Protein AF-A0A2Z6PF03-F1 (afdb_monomer_lite)

pLDDT: mean 92.99, std 9.48, range [59.25, 98.56]

Structure (mmCIF, N/CA/C/O backbone):
data_AF-A0A2Z6PF03-F1
#
_entry.id   AF-A0A2Z6PF03-F1
#
loop_
_atom_site.group_PDB
_atom_site.id
_atom_site.type_symbol
_atom_site.label_atom_id
_atom_site.label_alt_id
_atom_site.label_comp_id
_atom_site.label_asym_id
_atom_site.label_entity_id
_atom_site.label_seq_id
_atom_site.pdbx_PDB_ins_code
_atom_site.Cartn_x
_atom_site.Cartn_y
_atom_site.Cartn_z
_atom_site.occupancy
_atom_site.B_iso_or_equiv
_atom_site.auth_seq_id
_atom_site.auth_comp_id
_atom_site.auth_asym_id
_atom_site.auth_atom_id
_atom_site.pdbx_PDB_model_num
ATOM 1 N N . MET A 1 1 ? -6.553 -1.591 -19.012 1.00 59.25 1 MET A N 1
ATOM 2 C CA . MET A 1 1 ? -6.818 -0.395 -18.174 1.00 59.25 1 MET A CA 1
ATOM 3 C C . MET A 1 1 ? -8.298 -0.051 -18.043 1.00 59.25 1 MET A C 1
ATOM 5 O O . MET A 1 1 ? -8.667 0.487 -17.013 1.00 59.25 1 MET A O 1
ATOM 9 N N . GLU A 1 2 ? -9.143 -0.339 -19.035 1.00 63.81 2 GLU A N 1
ATOM 10 C CA . GLU A 1 2 ? -10.558 0.073 -19.039 1.00 6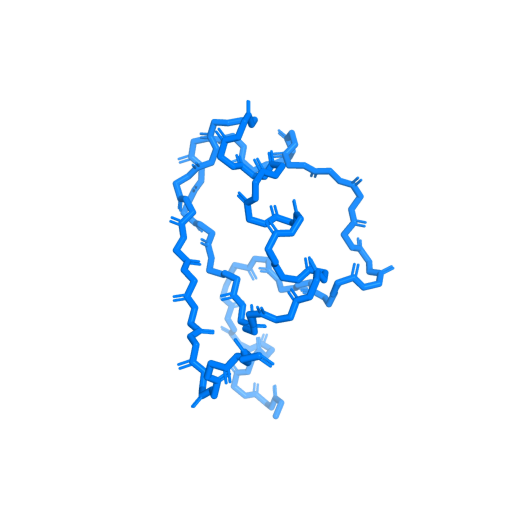3.81 2 GLU A CA 1
ATOM 11 C C . GLU A 1 2 ? -11.352 -0.402 -17.805 1.00 63.81 2 GLU A C 1
ATOM 13 O O . GLU A 1 2 ? -12.007 0.400 -17.153 1.00 63.81 2 GLU A O 1
ATOM 18 N N . ARG A 1 3 ? -11.162 -1.659 -17.381 1.00 77.56 3 ARG A N 1
ATOM 19 C CA . ARG A 1 3 ? -11.775 -2.216 -16.156 1.00 77.56 3 ARG A CA 1
ATOM 20 C C . ARG A 1 3 ? -11.223 -1.657 -14.841 1.00 77.56 3 ARG A C 1
ATOM 22 O O . ARG A 1 3 ? -11.888 -1.730 -13.817 1.00 77.56 3 ARG A O 1
ATOM 29 N N . LEU A 1 4 ? -10.003 -1.119 -14.857 1.00 84.94 4 LEU A N 1
ATOM 30 C CA . LEU A 1 4 ? -9.402 -0.515 -13.666 1.00 84.94 4 LEU A CA 1
ATOM 31 C C . LEU A 1 4 ? -10.002 0.874 -13.409 1.00 84.94 4 LEU A C 1
ATOM 33 O O . LEU A 1 4 ? -10.145 1.275 -12.264 1.00 84.94 4 LEU A O 1
ATOM 37 N N . LYS A 1 5 ? -10.415 1.576 -14.476 1.00 85.62 5 LYS A N 1
ATOM 38 C CA . LYS A 1 5 ? -11.101 2.873 -14.386 1.00 85.62 5 LYS A CA 1
ATOM 39 C C . LYS A 1 5 ? -12.515 2.767 -13.808 1.00 85.62 5 LYS A C 1
ATOM 41 O O . LYS A 1 5 ? -13.006 3.744 -13.264 1.00 85.62 5 LYS A O 1
ATOM 46 N N . SER A 1 6 ? -13.163 1.607 -13.933 1.00 91.94 6 SER A N 1
ATOM 47 C CA . SER A 1 6 ? -14.480 1.344 -13.341 1.00 91.94 6 SER A CA 1
ATOM 48 C C . SER A 1 6 ? -14.411 0.828 -11.902 1.00 91.94 6 SER A C 1
ATOM 50 O O . SER A 1 6 ? -15.453 0.552 -11.313 1.00 91.94 6 SER A O 1
ATOM 52 N N . PHE A 1 7 ? -13.212 0.637 -11.339 1.00 92.94 7 PHE A N 1
ATOM 53 C CA . PHE A 1 7 ? -13.085 0.255 -9.938 1.00 92.94 7 PHE A CA 1
ATOM 54 C C . PHE A 1 7 ? -13.537 1.435 -9.061 1.00 92.94 7 PHE A C 1
ATOM 56 O O . PHE A 1 7 ? -13.005 2.531 -9.223 1.00 92.94 7 PHE A O 1
ATOM 63 N N . PRO A 1 8 ? -14.511 1.244 -8.153 1.00 92.69 8 PRO A N 1
ATOM 64 C CA . PRO A 1 8 ? -15.061 2.345 -7.363 1.00 92.69 8 PRO A CA 1
ATOM 65 C C . PRO A 1 8 ? -14.097 2.849 -6.279 1.00 92.69 8 PRO A C 1
ATOM 67 O O . PRO A 1 8 ? -14.289 3.941 -5.753 1.00 92.69 8 PRO A O 1
ATOM 70 N N . GLY A 1 9 ? -13.081 2.055 -5.925 1.00 93.25 9 GLY A N 1
ATOM 71 C CA . GLY A 1 9 ? -12.061 2.437 -4.955 1.00 93.25 9 GLY A CA 1
ATOM 72 C C . GLY A 1 9 ? -10.904 3.224 -5.571 1.00 93.25 9 GLY A C 1
ATOM 73 O O . GLY A 1 9 ? -10.783 3.394 -6.785 1.00 93.25 9 GLY A O 1
ATOM 74 N N . LYS A 1 10 ? -10.001 3.686 -4.706 1.00 93.69 10 LYS A N 1
ATOM 75 C CA . LYS A 1 10 ? -8.810 4.432 -5.116 1.00 93.69 10 LYS A CA 1
ATOM 76 C C . LYS A 1 10 ? -7.795 3.498 -5.782 1.00 93.69 10 LYS A C 1
ATOM 78 O O . LYS A 1 10 ? -7.468 2.444 -5.244 1.00 93.69 10 LYS A O 1
ATOM 83 N N . VAL A 1 11 ? -7.257 3.910 -6.929 1.00 95.62 11 VAL A N 1
ATOM 84 C CA . VAL A 1 11 ? -6.164 3.210 -7.621 1.00 95.62 11 VAL A CA 1
ATOM 85 C C . VAL A 1 11 ? -4.976 4.153 -7.737 1.00 95.62 11 VAL A C 1
ATOM 87 O O . VAL A 1 11 ? -5.103 5.249 -8.280 1.00 95.62 11 VAL A O 1
ATOM 90 N N . ILE A 1 12 ? -3.818 3.733 -7.226 1.00 95.56 12 ILE A N 1
ATOM 91 C CA . ILE A 1 12 ? -2.593 4.539 -7.194 1.00 95.56 12 ILE A CA 1
ATOM 92 C C . ILE A 1 12 ? -1.421 3.672 -7.651 1.00 95.56 12 ILE A C 1
ATOM 94 O O . ILE A 1 12 ? -1.286 2.530 -7.220 1.00 95.56 12 ILE A O 1
ATOM 98 N N . HIS A 1 13 ? -0.567 4.214 -8.519 1.00 96.25 13 HIS A N 1
ATOM 99 C CA . HIS A 1 13 ? 0.730 3.611 -8.831 1.00 96.25 13 HIS A CA 1
ATOM 100 C C 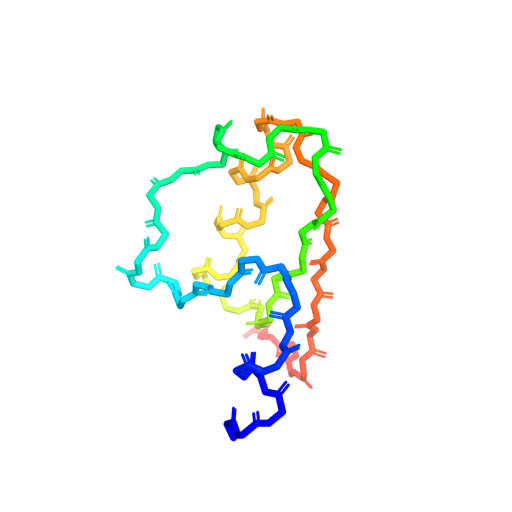. HIS A 1 13 ? 1.748 3.966 -7.739 1.00 96.25 13 HIS A C 1
ATOM 102 O O . HIS A 1 13 ? 1.664 5.054 -7.178 1.00 96.25 13 HIS A O 1
ATOM 108 N N . SER A 1 14 ? 2.743 3.117 -7.471 1.00 97.06 14 SER A N 1
ATOM 109 C CA . SER A 1 14 ? 3.730 3.330 -6.394 1.00 97.06 14 SER A CA 1
ATOM 110 C C . SER A 1 14 ? 4.385 4.719 -6.415 1.00 97.06 14 SER A C 1
ATOM 112 O O . SER A 1 14 ? 4.542 5.337 -5.371 1.00 97.06 14 SER A O 1
ATOM 114 N N . THR A 1 15 ? 4.663 5.271 -7.599 1.00 97.00 15 THR A N 1
ATOM 115 C CA . THR A 1 15 ? 5.217 6.630 -7.783 1.00 97.00 15 THR A CA 1
ATOM 116 C C . THR A 1 15 ? 4.319 7.764 -7.270 1.00 97.00 15 THR A C 1
ATOM 118 O O . THR A 1 15 ? 4.783 8.889 -7.117 1.00 97.00 15 THR A O 1
ATOM 121 N N . GLY A 1 16 ? 3.028 7.502 -7.063 1.00 96.38 16 GLY A N 1
ATOM 122 C CA . GLY A 1 16 ? 2.055 8.440 -6.502 1.00 96.38 16 GLY A CA 1
ATOM 123 C C . GLY A 1 16 ? 1.667 8.140 -5.053 1.00 96.38 16 GLY A C 1
ATOM 124 O O . GLY A 1 16 ? 0.897 8.906 -4.473 1.00 96.38 16 GLY A O 1
ATOM 125 N N . PHE A 1 17 ? 2.163 7.045 -4.468 1.00 97.31 17 PHE A N 1
ATOM 126 C CA . PHE A 1 17 ? 1.946 6.735 -3.059 1.00 97.31 17 PHE A CA 1
ATOM 127 C C . PHE A 1 17 ? 2.765 7.692 -2.186 1.00 97.31 17 PHE A C 1
ATOM 129 O O . PHE A 1 17 ? 3.926 7.968 -2.481 1.00 97.31 17 PHE A O 1
ATOM 136 N N . LYS A 1 18 ? 2.155 8.217 -1.119 1.00 96.19 18 LYS A N 1
ATOM 137 C CA . LYS A 1 18 ? 2.813 9.167 -0.207 1.00 96.19 18 LYS A CA 1
ATOM 138 C C . LYS A 1 18 ? 3.064 8.575 1.171 1.00 96.19 18 LYS A C 1
ATOM 140 O O . LYS A 1 18 ? 4.164 8.718 1.689 1.00 96.19 18 LYS A O 1
ATOM 145 N N . ASN A 1 19 ? 2.029 8.007 1.783 1.00 95.81 19 ASN A N 1
ATOM 146 C CA . ASN A 1 19 ? 2.101 7.257 3.034 1.00 95.81 19 ASN A CA 1
ATOM 147 C C . ASN A 1 19 ? 0.767 6.538 3.301 1.00 95.81 19 ASN A C 1
ATOM 149 O O . ASN A 1 19 ? -0.259 6.861 2.701 1.00 95.81 19 ASN A O 1
ATOM 153 N N . GLY A 1 20 ? 0.783 5.599 4.243 1.00 96.75 20 GLY A N 1
ATOM 154 C CA . GLY A 1 20 ? -0.328 4.730 4.601 1.00 96.75 20 GLY A CA 1
ATOM 155 C C . GLY A 1 20 ? -1.422 5.390 5.441 1.00 96.75 20 GLY A C 1
ATOM 156 O O . GLY A 1 20 ? -2.485 4.798 5.601 1.00 96.75 20 GLY A O 1
ATOM 157 N N . LYS A 1 21 ? -1.212 6.608 5.968 1.00 97.00 21 LYS A N 1
ATOM 158 C CA . LYS A 1 21 ? -2.155 7.262 6.904 1.00 97.00 21 LYS A CA 1
ATOM 159 C C . LYS A 1 21 ? -3.542 7.475 6.311 1.00 97.00 21 LYS A C 1
ATOM 161 O O . LYS A 1 21 ? -4.525 7.453 7.042 1.00 97.00 21 LYS A O 1
ATOM 166 N N . GLU A 1 22 ? -3.620 7.685 4.999 1.00 95.81 22 GLU A N 1
ATOM 167 C CA . GL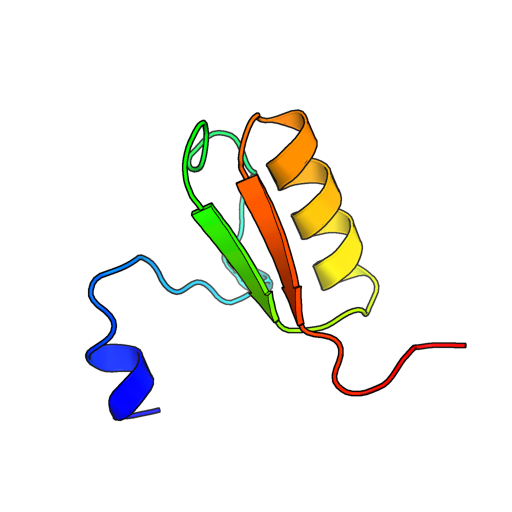U A 1 22 ? -4.892 7.887 4.298 1.00 95.81 22 GLU A CA 1
ATOM 168 C C . GLU A 1 22 ? -5.725 6.603 4.141 1.00 95.81 22 GLU A C 1
ATOM 170 O O . GLU A 1 22 ? -6.866 6.679 3.700 1.00 95.81 22 GLU A O 1
ATOM 175 N N . PHE A 1 23 ? -5.175 5.440 4.508 1.00 97.62 23 PHE A N 1
ATOM 176 C CA . PHE A 1 23 ? -5.807 4.127 4.345 1.00 97.62 23 PHE A CA 1
ATOM 177 C C . PHE A 1 23 ? -6.097 3.425 5.673 1.00 97.62 23 PHE A C 1
ATOM 179 O O . PHE A 1 23 ? -6.272 2.206 5.711 1.00 97.62 23 PHE A O 1
ATOM 186 N N . LYS A 1 24 ? -6.112 4.164 6.784 1.00 97.94 24 LYS A N 1
ATOM 187 C CA . LYS A 1 24 ? -6.435 3.589 8.088 1.00 97.94 24 LYS A CA 1
ATOM 188 C C . LYS A 1 24 ? -7.808 2.905 8.040 1.00 97.94 24 LYS A C 1
ATOM 190 O O . LYS A 1 24 ? -8.761 3.480 7.529 1.00 97.94 24 LYS A O 1
ATOM 195 N N . ASP A 1 25 ? -7.886 1.688 8.575 1.00 98.06 25 ASP A N 1
ATOM 196 C CA . ASP A 1 25 ? -9.075 0.824 8.630 1.00 98.06 25 ASP A CA 1
ATOM 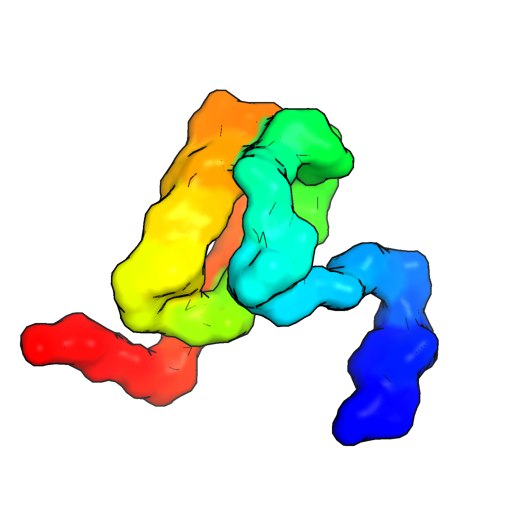197 C C . ASP A 1 25 ? -9.605 0.321 7.262 1.00 98.06 25 ASP A C 1
ATOM 199 O O . ASP A 1 25 ? -10.488 -0.550 7.225 1.00 98.06 25 ASP A O 1
ATOM 203 N N . GLU A 1 26 ? -9.012 0.774 6.150 1.00 98.12 26 GLU A N 1
ATOM 204 C CA . GLU A 1 26 ? -9.364 0.396 4.778 1.00 98.12 26 GLU A CA 1
ATOM 205 C C . GLU A 1 26 ? -8.749 -0.940 4.351 1.00 98.12 26 GLU A C 1
ATOM 207 O O . GLU A 1 26 ? -7.685 -1.352 4.819 1.00 98.12 26 GLU A O 1
ATOM 212 N N . HIS A 1 27 ? -9.399 -1.608 3.398 1.00 98.25 27 HIS A N 1
ATOM 213 C CA . HIS A 1 27 ? -8.848 -2.790 2.736 1.00 98.25 27 HIS A CA 1
ATOM 214 C C . HIS A 1 27 ? -8.009 -2.371 1.526 1.00 98.25 27 HIS A C 1
ATOM 216 O O . HIS A 1 27 ? -8.541 -1.825 0.559 1.00 98.25 27 HIS A O 1
ATOM 222 N N . VAL A 1 28 ? -6.705 -2.661 1.553 1.00 98.38 28 VAL A N 1
ATOM 223 C CA . VAL A 1 28 ? -5.769 -2.228 0.503 1.00 98.38 28 VAL A CA 1
ATOM 224 C C . VAL A 1 28 ? -5.065 -3.419 -0.131 1.00 98.38 28 VAL A C 1
ATOM 226 O O . VAL A 1 28 ? -4.459 -4.240 0.555 1.00 98.38 28 VAL A O 1
ATOM 229 N N . LEU A 1 29 ? -5.120 -3.490 -1.463 1.00 98.06 29 LEU A N 1
ATOM 230 C CA . LEU A 1 29 ? -4.411 -4.485 -2.260 1.00 98.06 29 LEU A CA 1
ATOM 231 C C . LEU A 1 29 ? -3.161 -3.868 -2.892 1.00 98.06 29 LEU A C 1
ATOM 233 O O . LEU A 1 29 ? -3.264 -3.014 -3.772 1.00 98.06 29 LEU A O 1
ATOM 237 N N . VAL A 1 30 ? -1.985 -4.342 -2.493 1.00 97.94 30 VAL A N 1
ATOM 238 C CA . VAL A 1 30 ? -0.716 -4.022 -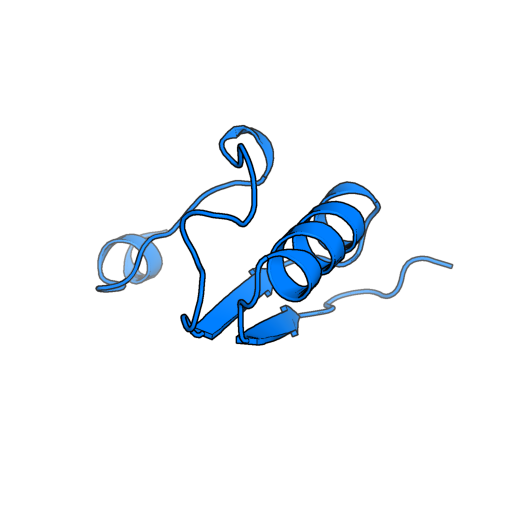3.152 1.00 97.94 30 VAL A CA 1
ATOM 239 C C . VAL A 1 30 ? -0.463 -5.050 -4.252 1.00 97.94 30 VAL A C 1
ATOM 241 O O . VAL A 1 30 ? -0.469 -6.255 -4.006 1.00 97.94 30 VAL A O 1
ATOM 244 N N . VAL A 1 31 ? -0.249 -4.586 -5.482 1.00 96.56 31 VAL A N 1
ATOM 245 C CA . VAL A 1 31 ? 0.038 -5.452 -6.634 1.00 96.56 31 VAL A CA 1
ATOM 246 C C . VAL A 1 31 ? 1.522 -5.350 -6.974 1.00 96.56 31 VAL A C 1
ATOM 248 O O . VAL A 1 31 ? 1.971 -4.316 -7.465 1.00 96.56 31 VAL A O 1
ATOM 251 N N . GLY A 1 32 ? 2.269 -6.431 -6.741 1.00 95.00 32 GLY A N 1
ATOM 252 C CA . GLY A 1 32 ? 3.722 -6.486 -6.909 1.00 95.00 32 GLY A CA 1
ATOM 253 C C . GLY A 1 32 ? 4.466 -6.643 -5.580 1.00 95.00 32 GLY A C 1
ATOM 254 O O . GLY A 1 32 ? 4.054 -6.104 -4.557 1.00 95.00 32 GLY A O 1
ATOM 255 N N . SER A 1 33 ? 5.567 -7.395 -5.615 1.00 93.12 33 SER A N 1
ATOM 256 C CA . SER A 1 33 ? 6.331 -7.834 -4.437 1.00 93.12 33 SER A CA 1
ATOM 257 C C . SER A 1 33 ? 7.802 -7.422 -4.436 1.00 93.12 33 SER A C 1
ATOM 259 O O . SER A 1 33 ? 8.550 -7.918 -3.602 1.00 93.12 33 SER A O 1
ATOM 261 N N . GLY A 1 34 ? 8.219 -6.547 -5.353 1.00 93.00 34 GLY A N 1
ATOM 262 C CA . GLY A 1 34 ? 9.550 -5.940 -5.287 1.00 93.00 34 GLY A CA 1
ATOM 263 C C . GLY A 1 34 ? 9.648 -4.902 -4.171 1.00 93.00 34 GLY A C 1
ATOM 264 O O . GLY A 1 34 ? 8.660 -4.630 -3.483 1.00 93.00 34 GLY A O 1
ATOM 265 N N . ASN A 1 35 ? 10.817 -4.272 -4.028 1.00 94.50 35 ASN A N 1
ATOM 266 C CA . ASN A 1 35 ? 11.123 -3.339 -2.930 1.00 94.50 35 ASN A CA 1
ATOM 267 C C . ASN A 1 35 ? 10.001 -2.328 -2.649 1.00 94.50 35 ASN A C 1
ATOM 269 O O . ASN A 1 35 ? 9.493 -2.264 -1.533 1.00 94.50 35 ASN A O 1
ATOM 273 N N . SER A 1 36 ? 9.536 -1.607 -3.675 1.00 96.50 36 SER A N 1
ATOM 274 C CA . SER A 1 36 ? 8.468 -0.617 -3.497 1.00 96.50 36 SER A CA 1
ATOM 275 C C . SER A 1 36 ? 7.156 -1.234 -3.007 1.00 96.50 36 SER A C 1
ATOM 277 O O . SER A 1 36 ? 6.471 -0.631 -2.191 1.00 96.50 36 SER A O 1
ATOM 279 N N . GLY A 1 37 ? 6.783 -2.421 -3.492 1.00 96.56 37 GLY A N 1
ATOM 280 C CA . GLY A 1 37 ? 5.554 -3.090 -3.058 1.00 96.56 37 GLY A CA 1
ATOM 281 C C . GLY A 1 37 ? 5.616 -3.483 -1.583 1.00 96.56 37 GLY A C 1
ATOM 282 O O . GLY A 1 37 ? 4.667 -3.243 -0.840 1.00 96.56 37 GLY A O 1
ATOM 283 N N . MET A 1 38 ? 6.758 -4.017 -1.146 1.00 96.56 38 MET A N 1
ATOM 284 C CA . MET A 1 38 ? 6.969 -4.427 0.243 1.00 96.56 38 MET A CA 1
ATOM 285 C C . MET A 1 38 ? 7.049 -3.235 1.202 1.00 96.56 38 MET A C 1
ATOM 287 O O . MET A 1 38 ? 6.398 -3.257 2.244 1.00 96.56 38 MET A O 1
ATOM 291 N N . GLU A 1 39 ? 7.768 -2.170 0.840 1.00 97.69 39 GLU A N 1
ATOM 292 C CA . GLU A 1 39 ? 7.831 -0.941 1.644 1.00 97.69 39 GLU A CA 1
ATOM 293 C C . GLU A 1 39 ? 6.453 -0.284 1.792 1.00 97.69 39 GLU A C 1
ATOM 295 O O . GLU A 1 39 ? 6.062 0.096 2.896 1.00 97.69 39 GLU A O 1
ATOM 300 N N . ILE A 1 40 ? 5.676 -0.212 0.706 1.00 98.44 40 ILE A N 1
ATOM 301 C CA . ILE A 1 40 ? 4.306 0.316 0.740 1.00 98.44 40 ILE A CA 1
ATOM 302 C C . ILE A 1 40 ? 3.410 -0.566 1.612 1.00 98.44 40 ILE A C 1
ATOM 304 O O . ILE A 1 40 ? 2.642 -0.050 2.422 1.00 98.44 40 ILE A O 1
ATOM 308 N N . ALA A 1 41 ? 3.502 -1.891 1.478 1.00 98.12 41 ALA A N 1
ATOM 309 C CA . ALA A 1 41 ? 2.706 -2.810 2.282 1.00 98.12 41 ALA A CA 1
ATOM 310 C C . ALA A 1 41 ? 3.005 -2.669 3.784 1.00 98.12 41 ALA A C 1
ATOM 312 O O . ALA A 1 41 ? 2.076 -2.678 4.597 1.00 98.12 41 ALA A O 1
ATOM 313 N N . LEU A 1 42 ? 4.283 -2.492 4.134 1.00 98.31 42 LEU A N 1
ATOM 314 C CA . LEU A 1 42 ? 4.736 -2.250 5.499 1.00 98.31 42 LEU A CA 1
ATOM 315 C C . LEU A 1 42 ? 4.215 -0.912 6.044 1.00 98.31 42 LEU A C 1
ATOM 317 O O . LEU A 1 42 ? 3.700 -0.857 7.159 1.00 98.31 42 LEU A O 1
ATOM 321 N N . ASP A 1 43 ? 4.306 0.164 5.264 1.00 98.50 43 ASP A N 1
ATOM 322 C CA . ASP A 1 43 ? 3.789 1.469 5.683 1.00 98.50 43 ASP A CA 1
ATOM 323 C C . ASP A 1 43 ? 2.260 1.442 5.861 1.00 98.50 43 ASP A C 1
ATOM 325 O O . ASP A 1 43 ? 1.732 1.973 6.836 1.00 98.50 43 ASP A O 1
ATOM 329 N N . LEU A 1 44 ? 1.531 0.749 4.984 1.00 98.56 44 LEU A N 1
ATOM 330 C CA . LEU A 1 44 ? 0.082 0.569 5.102 1.00 98.56 44 LEU A CA 1
ATOM 331 C C . LEU A 1 44 ? -0.320 -0.142 6.404 1.00 98.56 44 LEU A C 1
ATOM 333 O O . LEU A 1 44 ? -1.161 0.378 7.141 1.00 98.56 44 LEU A O 1
ATOM 337 N N . ILE A 1 45 ? 0.287 -1.294 6.720 1.00 98.31 45 ILE A N 1
ATOM 338 C CA . ILE A 1 45 ? -0.067 -2.044 7.939 1.00 98.31 45 ILE A CA 1
ATOM 339 C C . ILE A 1 45 ? 0.321 -1.271 9.209 1.00 98.31 45 ILE A C 1
ATOM 341 O O . ILE A 1 45 ? -0.454 -1.235 10.163 1.00 98.31 45 ILE A O 1
ATOM 345 N N . ASN A 1 46 ? 1.455 -0.561 9.197 1.00 98.50 46 ASN A N 1
ATOM 346 C CA . ASN A 1 46 ? 1.888 0.281 10.317 1.00 98.50 46 ASN A CA 1
ATOM 347 C C . ASN A 1 46 ? 0.948 1.470 10.571 1.00 98.50 46 ASN A C 1
ATOM 349 O O . ASN A 1 46 ? 0.868 1.959 11.697 1.00 98.50 46 ASN A O 1
ATOM 353 N N . ASN A 1 47 ? 0.217 1.927 9.551 1.00 98.44 47 ASN A N 1
ATOM 354 C CA . ASN A 1 47 ? -0.783 2.990 9.671 1.00 98.44 47 ASN A CA 1
ATOM 355 C C . ASN A 1 47 ? -2.221 2.463 9.856 1.00 98.44 47 ASN A C 1
ATOM 357 O O . ASN A 1 47 ? -3.169 3.249 9.834 1.00 98.44 47 ASN A O 1
ATOM 361 N N . GLY A 1 48 ? -2.398 1.159 10.094 1.00 98.19 48 GLY A N 1
ATOM 362 C CA . GLY A 1 48 ? -3.688 0.559 10.441 1.00 98.19 48 GLY A CA 1
ATOM 363 C C . GLY A 1 48 ? -4.560 0.161 9.249 1.00 98.19 48 GLY A C 1
ATOM 364 O O . GLY A 1 48 ? -5.754 -0.063 9.431 1.00 98.19 48 GLY A O 1
ATOM 365 N N . ALA A 1 49 ? -4.004 0.073 8.040 1.00 98.56 49 ALA A N 1
ATOM 366 C CA . ALA A 1 49 ? -4.709 -0.507 6.901 1.00 98.56 49 ALA A CA 1
ATOM 367 C C . ALA A 1 49 ? -4.761 -2.042 7.000 1.00 98.56 49 ALA A C 1
ATOM 369 O O . ALA A 1 49 ? -3.872 -2.689 7.557 1.00 98.56 49 ALA A O 1
ATOM 370 N N . LYS A 1 50 ? -5.777 -2.652 6.387 1.00 98.50 50 LYS A N 1
ATOM 371 C CA . LYS A 1 50 ? -5.891 -4.105 6.201 1.00 98.50 50 LYS A CA 1
ATOM 372 C C . LYS A 1 50 ? -5.260 -4.484 4.863 1.00 98.50 50 LYS A C 1
ATOM 374 O O . LYS A 1 50 ? -5.935 -4.568 3.834 1.00 98.50 50 LYS A O 1
ATOM 379 N N . THR A 1 51 ? -3.945 -4.668 4.881 1.00 98.38 51 THR A N 1
ATOM 380 C CA . THR A 1 51 ? -3.127 -4.856 3.676 1.00 98.38 51 THR A C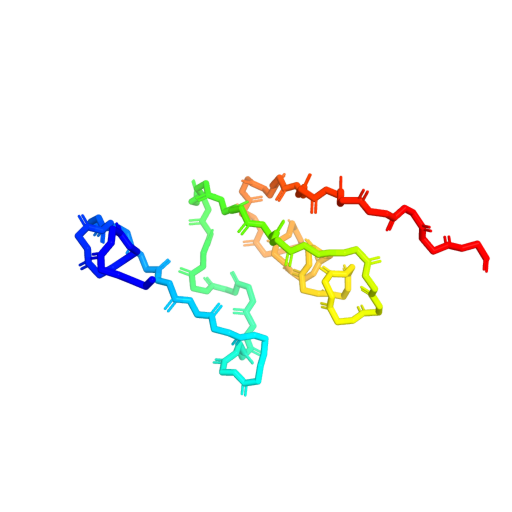A 1
ATOM 381 C C . THR A 1 51 ? -3.138 -6.302 3.174 1.00 98.38 51 THR A C 1
ATOM 383 O O . THR A 1 51 ? -2.972 -7.245 3.941 1.00 98.38 51 THR A O 1
ATOM 386 N N . SER A 1 52 ? -3.281 -6.487 1.862 1.00 98.25 52 SER A N 1
ATOM 387 C CA . SER A 1 52 ? -3.062 -7.748 1.139 1.00 98.25 52 SER A CA 1
ATOM 388 C C . SER A 1 52 ? -2.079 -7.526 -0.012 1.00 98.25 52 SER A C 1
ATOM 390 O O . SER A 1 52 ? -2.060 -6.445 -0.597 1.00 98.25 52 SER A O 1
ATOM 392 N N . ILE A 1 53 ? -1.282 -8.538 -0.365 1.00 97.44 53 ILE A N 1
ATOM 393 C CA . ILE A 1 53 ? -0.273 -8.440 -1.432 1.00 97.44 53 ILE A CA 1
ATOM 394 C C . ILE A 1 53 ? -0.551 -9.498 -2.501 1.00 97.44 53 ILE A C 1
ATOM 396 O O . ILE A 1 53 ? -0.693 -10.680 -2.191 1.00 97.44 53 ILE A O 1
ATOM 400 N N . VAL A 1 54 ? -0.592 -9.084 -3.768 1.00 96.81 54 VAL A N 1
ATOM 401 C CA . VAL A 1 54 ? -0.594 -9.995 -4.919 1.00 96.81 54 VAL A CA 1
ATOM 402 C C . VAL A 1 54 ? 0.825 -10.140 -5.441 1.00 96.81 54 VAL A C 1
ATOM 404 O O . VAL A 1 54 ? 1.433 -9.181 -5.920 1.00 96.81 54 VAL A O 1
ATOM 407 N N . VAL A 1 55 ? 1.318 -11.374 -5.395 1.00 95.38 55 VAL A N 1
ATOM 408 C CA . VAL A 1 55 ? 2.642 -11.765 -5.876 1.00 95.38 55 VAL A CA 1
ATOM 409 C C . VAL A 1 55 ? 2.474 -12.543 -7.175 1.00 95.38 55 VAL A C 1
ATOM 411 O O . VAL A 1 55 ? 1.867 -13.610 -7.182 1.00 95.38 55 VAL A O 1
ATOM 414 N N . ARG A 1 56 ? 2.997 -12.016 -8.289 1.00 90.00 56 ARG A N 1
ATOM 415 C CA . ARG A 1 56 ? 3.036 -12.762 -9.562 1.00 90.00 56 ARG A CA 1
ATOM 416 C C . ARG A 1 56 ? 4.289 -13.626 -9.670 1.00 90.00 56 ARG A C 1
ATOM 418 O O . ARG A 1 56 ? 4.229 -14.742 -10.174 1.00 90.00 56 ARG A O 1
ATOM 425 N N . SER A 1 57 ? 5.417 -13.084 -9.233 1.00 84.38 57 SER A N 1
ATOM 426 C CA . SER A 1 57 ? 6.721 -13.731 -9.289 1.00 84.38 57 SER A CA 1
ATOM 427 C C . SER A 1 57 ? 7.463 -13.345 -8.013 1.00 84.38 57 SER A C 1
ATOM 429 O O . SER A 1 57 ? 7.636 -12.146 -7.793 1.00 84.38 57 SER A O 1
ATOM 431 N N . PRO A 1 58 ? 7.826 -14.302 -7.147 1.00 70.50 58 PRO A N 1
ATOM 432 C CA . PRO A 1 58 ? 8.659 -13.995 -5.996 1.00 70.50 58 PRO A CA 1
ATOM 433 C C . PRO A 1 58 ? 10.026 -13.503 -6.483 1.00 70.50 58 PRO A C 1
ATOM 435 O O . PRO A 1 58 ? 10.575 -14.042 -7.446 1.00 70.50 58 PRO A O 1
ATOM 438 N N . GLU A 1 59 ? 10.541 -12.460 -5.843 1.00 67.69 59 GLU A N 1
ATOM 439 C CA . GLU A 1 59 ? 11.936 -12.050 -6.007 1.00 67.69 59 GLU A CA 1
ATOM 440 C C . GLU A 1 59 ? 12.776 -12.906 -5.044 1.00 67.69 59 GLU A C 1
ATOM 442 O O . GLU A 1 59 ? 12.375 -13.099 -3.892 1.00 67.69 59 GLU A O 1
ATOM 447 N N . TYR A 1 60 ? 13.872 -13.483 -5.549 1.00 61.91 60 TYR A N 1
ATOM 448 C CA . TYR A 1 60 ? 14.826 -14.316 -4.807 1.00 61.91 60 TYR A CA 1
ATOM 449 C C . TYR A 1 60 ? 16.166 -13.598 -4.695 1.00 61.91 60 TYR A C 1
ATOM 451 O O . TYR A 1 60 ? 16.570 -12.984 -5.710 1.00 61.91 60 TYR A O 1
#

Radius of gyration: 11.66 Å; chains: 1; bounding box: 30×24×30 Å

InterPro domains:
  IPR036188 FAD/NAD(P)-binding domain superfamily [G3DSA:3.50.50.60] (1-60)
  IPR036188 FAD/NAD(P)-binding domain superfamily [SSF51905] (4-59)
  IPR050982 Auxin biosynthesis and cation transport [PTHR43539] (3-58)

Secondary structure (DSSP, 8-state):
-HHHHT-SS----GGG---GGGGTT-EEEEE--SHHHHHHHHHHHHTT-EEEEE-SS---

Organism: Trifolium subterraneum (NCBI:txid3900)

Sequence (60 aa):
MERLKSFPGKVIHSTGFKNGKEFKDEHVLVVGSGNSGMEIALDLINNGAKTSIVVRSPEY

Foldseek 3Di:
DVVVVPPPDDDDDLVRDDFQLVQAQHEDEQEEDPPSSVVRQVRNVVNHHNYDYDYPDDDD